Protein AF-A0A2N1NK03-F1 (afdb_monomer_lite)

pLDDT: mean 72.81, std 20.64, range [36.16, 96.62]

InterPro domains:
  IPR044822 Myb/SANT-like DNA-binding domain 4 [PF13837] (15-113)

Radius of gyration: 25.63 Å; chains: 1; bounding box: 55×81×78 Å

Organism: NCBI:txid588596

Structure (mmCIF, N/CA/C/O backbone):
data_AF-A0A2N1NK03-F1
#
_entry.id   AF-A0A2N1NK03-F1
#
loop_
_atom_site.group_PDB
_atom_site.id
_atom_site.type_symbol
_atom_site.label_atom_id
_atom_site.label_alt_id
_atom_site.label_comp_id
_atom_site.label_asym_id
_atom_site.label_entity_id
_atom_site.label_seq_id
_atom_site.pdbx_PDB_ins_code
_atom_site.Cartn_x
_atom_site.Cartn_y
_atom_site.Cartn_z
_atom_site.occupancy
_atom_site.B_iso_or_equiv
_atom_site.auth_seq_id
_atom_site.auth_comp_id
_atom_site.auth_asym_id
_atom_site.auth_atom_id
_atom_site.pdbx_PDB_model_num
ATOM 1 N N . MET A 1 1 ? 24.049 46.011 -17.074 1.00 40.56 1 MET A N 1
ATOM 2 C CA . MET A 1 1 ? 23.927 44.551 -17.269 1.00 40.56 1 MET A CA 1
ATOM 3 C C . MET A 1 1 ? 22.828 44.068 -16.338 1.00 40.56 1 MET A C 1
ATOM 5 O O . MET A 1 1 ? 23.078 43.891 -15.155 1.00 40.56 1 MET A O 1
ATOM 9 N N . GLU A 1 2 ? 21.595 43.983 -16.834 1.00 39.34 2 GLU A N 1
ATOM 10 C CA . GLU A 1 2 ? 20.449 43.481 -16.066 1.00 39.34 2 GLU A CA 1
ATOM 11 C C . GLU A 1 2 ? 20.495 41.951 -16.007 1.00 39.34 2 GLU A C 1
ATOM 13 O O . GLU A 1 2 ? 20.433 41.280 -17.038 1.00 39.34 2 GLU A O 1
ATOM 18 N N . GLN A 1 3 ? 20.609 41.391 -14.802 1.00 44.94 3 GLN A N 1
ATOM 19 C CA . GLN A 1 3 ? 20.374 39.969 -14.562 1.00 44.94 3 GLN A CA 1
ATOM 20 C C . GLN A 1 3 ? 18.887 39.763 -14.269 1.00 44.94 3 GLN A C 1
ATOM 22 O O . GLN A 1 3 ? 18.388 40.089 -13.194 1.00 44.94 3 GLN A O 1
ATOM 27 N N . THR A 1 4 ? 18.166 39.209 -15.241 1.00 43.03 4 THR A N 1
ATOM 28 C CA . THR A 1 4 ? 16.786 38.761 -15.053 1.00 43.03 4 THR A CA 1
ATOM 29 C C . THR A 1 4 ? 16.787 37.394 -14.371 1.00 43.03 4 THR A C 1
ATOM 31 O O . THR A 1 4 ? 17.074 36.359 -14.974 1.00 43.03 4 THR A O 1
ATOM 34 N N . HIS A 1 5 ? 16.452 37.379 -13.081 1.00 47.81 5 HIS A N 1
ATOM 35 C CA . HIS A 1 5 ? 16.190 36.154 -12.331 1.00 47.81 5 HIS A CA 1
ATOM 36 C C . HIS A 1 5 ? 14.892 35.519 -12.845 1.00 47.81 5 HIS A C 1
ATOM 38 O O . HIS A 1 5 ? 13.789 35.882 -12.432 1.00 47.81 5 HIS A O 1
ATOM 44 N N . LYS A 1 6 ? 15.014 34.560 -13.769 1.00 51.81 6 LYS A N 1
ATOM 45 C CA . LYS A 1 6 ? 13.900 33.707 -14.194 1.00 51.81 6 LYS A CA 1
ATOM 46 C C . LYS A 1 6 ? 13.486 32.831 -13.015 1.00 51.81 6 LYS A C 1
ATOM 48 O O . LYS A 1 6 ? 14.111 31.817 -12.716 1.00 51.81 6 LYS A O 1
ATOM 53 N N . ASN A 1 7 ? 12.432 33.255 -12.330 1.00 49.00 7 ASN A N 1
ATOM 54 C CA . ASN A 1 7 ? 11.778 32.497 -11.277 1.00 49.00 7 ASN A CA 1
ATOM 55 C C . ASN A 1 7 ? 11.057 31.311 -11.939 1.00 49.00 7 ASN A C 1
ATOM 57 O O . ASN A 1 7 ? 9.931 31.440 -12.424 1.00 49.00 7 ASN A O 1
ATOM 61 N N . VAL A 1 8 ? 11.753 30.177 -12.054 1.00 53.69 8 VAL A N 1
ATOM 62 C CA . VAL A 1 8 ? 11.166 28.912 -12.503 1.00 53.69 8 VAL A CA 1
ATOM 63 C C . VAL A 1 8 ? 10.138 28.517 -11.451 1.00 53.69 8 VAL A C 1
ATOM 65 O O . VAL A 1 8 ? 10.477 27.996 -10.388 1.00 53.69 8 VAL A O 1
ATOM 68 N N . LYS A 1 9 ? 8.865 28.817 -11.726 1.00 48.81 9 LYS A N 1
ATOM 69 C CA . LYS A 1 9 ? 7.740 28.289 -10.960 1.00 48.81 9 LYS A CA 1
ATOM 70 C C . LYS A 1 9 ? 7.880 26.768 -10.983 1.00 48.81 9 LYS A C 1
ATOM 72 O O . LYS A 1 9 ? 7.726 26.153 -12.030 1.00 48.81 9 LYS A O 1
ATOM 77 N N . LYS A 1 10 ? 8.223 26.173 -9.837 1.00 51.31 10 LYS A N 1
ATOM 78 C CA . LYS A 1 10 ? 8.102 24.731 -9.619 1.00 51.31 10 LYS A CA 1
ATOM 79 C C . LYS A 1 10 ? 6.630 24.400 -9.836 1.00 51.31 10 LYS A C 1
ATOM 81 O O . LYS A 1 10 ? 5.810 24.708 -8.968 1.00 51.31 10 LYS A O 1
ATOM 86 N N . ASP A 1 11 ? 6.303 23.831 -10.991 1.00 48.97 11 ASP A N 1
ATOM 87 C CA . ASP A 1 11 ? 5.008 23.205 -11.204 1.00 48.97 11 ASP A CA 1
ATOM 88 C C . ASP A 1 11 ? 4.761 22.276 -10.020 1.00 48.97 11 ASP A C 1
ATOM 90 O O . ASP A 1 11 ? 5.576 21.402 -9.699 1.00 48.97 11 ASP A O 1
ATOM 94 N N . ARG A 1 12 ? 3.681 22.538 -9.279 1.00 53.06 12 ARG A N 1
ATOM 95 C CA . ARG A 1 12 ? 3.249 21.640 -8.212 1.00 53.06 12 ARG A CA 1
ATOM 96 C C . ARG A 1 12 ? 2.954 20.320 -8.901 1.00 53.06 12 ARG A C 1
ATOM 98 O O . ARG A 1 12 ? 1.952 20.231 -9.600 1.00 53.06 12 ARG A O 1
ATOM 105 N N . ALA A 1 13 ? 3.838 19.340 -8.721 1.00 53.97 13 ALA A N 1
ATOM 106 C CA . ALA A 1 13 ? 3.652 17.999 -9.248 1.00 53.97 13 ALA A CA 1
ATOM 107 C C . ALA A 1 13 ? 2.211 17.565 -8.965 1.00 53.97 13 ALA A C 1
ATOM 109 O O . ALA A 1 13 ? 1.774 17.570 -7.807 1.00 53.97 13 ALA A O 1
ATOM 110 N N . SER A 1 14 ? 1.464 17.278 -10.032 1.00 61.50 14 SER A N 1
ATOM 111 C CA . SER A 1 14 ? 0.115 16.734 -9.960 1.00 61.50 14 SER A CA 1
ATOM 112 C C . SER A 1 14 ? 0.124 15.613 -8.930 1.00 61.50 14 SER A C 1
ATOM 114 O O . SER A 1 14 ? 0.901 14.667 -9.061 1.00 61.50 14 SER A O 1
ATOM 116 N N . ARG A 1 15 ? -0.664 15.744 -7.853 1.00 69.00 15 ARG A N 1
ATOM 117 C CA . ARG A 1 15 ? -0.715 14.701 -6.822 1.00 69.00 15 ARG A CA 1
ATOM 118 C C . ARG A 1 15 ? -1.108 13.404 -7.510 1.00 69.00 15 ARG A C 1
ATOM 120 O O . ARG A 1 15 ? -2.197 13.324 -8.075 1.00 69.00 15 ARG A O 1
ATOM 127 N N . THR A 1 16 ? -0.228 12.413 -7.451 1.00 79.31 16 THR A N 1
ATOM 128 C CA . THR A 1 16 ? -0.486 11.092 -8.012 1.00 79.31 16 THR A CA 1
ATOM 129 C C . THR A 1 16 ? -1.768 10.540 -7.402 1.00 79.31 16 THR A C 1
ATOM 131 O O . THR A 1 16 ? -1.882 10.422 -6.177 1.00 79.31 16 THR A O 1
ATOM 134 N N . LYS A 1 17 ? -2.754 10.243 -8.250 1.00 88.62 17 LYS A N 1
ATOM 135 C CA . LYS A 1 17 ? -4.014 9.640 -7.821 1.00 88.62 17 LYS A CA 1
ATOM 136 C C . LYS A 1 17 ? -3.789 8.144 -7.601 1.00 88.62 17 LYS A C 1
ATOM 138 O O . LYS A 1 17 ? -3.235 7.447 -8.447 1.00 88.62 17 LYS A O 1
ATOM 143 N N . TRP A 1 18 ? -4.199 7.665 -6.435 1.00 93.44 18 TRP A N 1
ATOM 144 C CA . TRP A 1 18 ? -4.146 6.250 -6.083 1.00 93.44 18 TRP A CA 1
ATOM 145 C C . TRP A 1 18 ? -5.535 5.659 -6.262 1.00 93.44 18 TRP A C 1
ATOM 147 O O . TRP A 1 18 ? -6.469 6.126 -5.611 1.00 93.44 18 TRP A O 1
ATOM 157 N N . SER A 1 19 ? -5.663 4.666 -7.142 1.00 92.69 19 SER A N 1
ATOM 158 C CA . SER A 1 19 ? -6.893 3.883 -7.250 1.00 92.69 19 SER A CA 1
ATOM 159 C C . SER A 1 19 ? -7.018 2.937 -6.055 1.00 92.69 19 SER A C 1
ATOM 161 O O . SER A 1 19 ? -6.020 2.572 -5.429 1.00 92.69 19 SER A O 1
ATOM 163 N N . GLU A 1 20 ? -8.242 2.517 -5.740 1.00 92.56 20 GLU A N 1
ATOM 164 C CA . GLU A 1 20 ? -8.481 1.546 -4.669 1.00 92.56 20 GLU A CA 1
ATOM 165 C C . GLU A 1 20 ? -7.756 0.221 -4.946 1.00 92.56 20 GLU A C 1
ATOM 167 O O . GLU A 1 20 ? -7.110 -0.325 -4.057 1.00 92.56 20 GLU A O 1
ATOM 172 N N . ASN A 1 21 ? -7.754 -0.238 -6.201 1.00 94.00 21 ASN A N 1
ATOM 173 C CA . ASN A 1 21 ? -7.042 -1.450 -6.611 1.00 94.00 21 ASN A CA 1
ATOM 174 C C . ASN A 1 21 ? -5.524 -1.337 -6.400 1.00 94.00 21 ASN A C 1
ATOM 176 O O . ASN A 1 21 ? -4.905 -2.294 -5.943 1.00 94.00 21 ASN A O 1
ATOM 180 N N . ALA A 1 22 ? -4.926 -0.170 -6.665 1.00 95.06 22 ALA A N 1
ATOM 181 C CA . ALA A 1 22 ? -3.505 0.054 -6.399 1.00 95.06 22 ALA A CA 1
ATOM 182 C C . ALA A 1 22 ? -3.194 0.052 -4.893 1.00 95.06 22 ALA A C 1
ATOM 184 O O . ALA A 1 22 ? -2.161 -0.467 -4.473 1.00 95.06 22 ALA A O 1
ATOM 185 N N . ILE A 1 23 ? -4.094 0.599 -4.066 1.00 95.06 23 ILE A N 1
ATOM 186 C CA . ILE A 1 23 ? -3.964 0.558 -2.601 1.00 95.06 23 ILE A CA 1
ATOM 187 C C . ILE A 1 23 ? -4.087 -0.885 -2.092 1.00 95.06 23 ILE A C 1
ATOM 189 O O . ILE A 1 23 ? -3.260 -1.313 -1.291 1.00 95.06 23 ILE A O 1
ATOM 193 N N . LYS A 1 24 ? -5.062 -1.653 -2.593 1.00 94.94 24 LYS A N 1
ATOM 194 C CA . LYS A 1 24 ? -5.242 -3.070 -2.243 1.00 94.94 24 LYS A CA 1
ATOM 195 C C . LYS A 1 24 ? -4.028 -3.909 -2.637 1.00 94.94 24 LYS A C 1
ATOM 197 O O . LYS A 1 24 ? -3.517 -4.645 -1.801 1.00 94.94 24 LYS A O 1
ATOM 202 N N . ALA A 1 25 ? -3.505 -3.735 -3.852 1.00 95.75 25 ALA A N 1
ATOM 203 C CA . ALA A 1 25 ? -2.287 -4.415 -4.293 1.00 95.75 25 ALA A CA 1
ATOM 204 C C . ALA A 1 25 ? -1.081 -4.063 -3.404 1.00 95.75 25 ALA A C 1
ATOM 206 O O . ALA A 1 25 ? -0.317 -4.949 -3.018 1.00 95.75 25 ALA A O 1
ATOM 207 N N . LEU A 1 26 ? -0.942 -2.790 -3.011 1.00 96.62 26 LEU A N 1
ATOM 208 C CA . LEU A 1 26 ? 0.087 -2.376 -2.058 1.00 96.62 26 LEU A CA 1
ATOM 209 C C . LEU A 1 26 ? -0.073 -3.085 -0.704 1.00 96.62 26 LEU A C 1
ATOM 211 O O . LEU A 1 26 ? 0.917 -3.569 -0.159 1.00 96.62 26 LEU A O 1
ATOM 215 N N . PHE A 1 27 ? -1.289 -3.180 -0.161 1.00 96.06 27 PHE A N 1
ATOM 216 C CA . PHE A 1 27 ? -1.514 -3.907 1.090 1.00 96.06 27 PHE A CA 1
ATOM 217 C C . PHE A 1 27 ? -1.187 -5.390 0.972 1.00 96.06 27 PHE A C 1
ATOM 219 O O . PHE A 1 27 ? -0.505 -5.910 1.851 1.00 96.06 27 PHE A O 1
ATOM 226 N N . SER A 1 28 ? -1.585 -6.054 -0.115 1.00 95.62 28 SER A N 1
ATOM 227 C CA . SER A 1 28 ? -1.227 -7.456 -0.355 1.00 95.62 28 SER A CA 1
ATOM 228 C C . SER A 1 28 ? 0.288 -7.657 -0.361 1.00 95.62 28 SER A C 1
ATOM 230 O O . SER A 1 28 ? 0.791 -8.557 0.309 1.00 95.62 28 SER A O 1
ATOM 232 N N . PHE A 1 29 ? 1.028 -6.779 -1.046 1.00 96.12 29 PHE A N 1
ATOM 233 C CA . PHE A 1 29 ? 2.488 -6.831 -1.057 1.00 96.12 29 PHE A CA 1
ATOM 234 C C . PHE A 1 29 ? 3.087 -6.651 0.345 1.00 96.12 29 PHE A C 1
ATOM 236 O O . PHE A 1 29 ? 3.961 -7.419 0.749 1.00 96.12 29 PHE A O 1
ATOM 243 N N . LEU A 1 30 ? 2.632 -5.642 1.094 1.00 94.88 30 LEU A N 1
ATOM 244 C CA . LEU A 1 30 ? 3.174 -5.333 2.420 1.00 94.88 30 LEU A CA 1
ATOM 245 C C . LEU A 1 30 ? 2.820 -6.386 3.467 1.00 94.88 30 LEU A C 1
ATOM 247 O O . LEU A 1 30 ? 3.629 -6.634 4.358 1.00 94.88 30 LEU A O 1
ATOM 251 N N . LEU A 1 31 ? 1.649 -7.010 3.351 1.00 93.56 31 LEU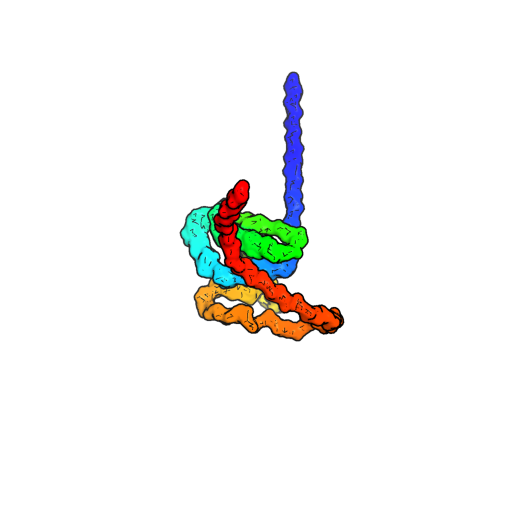 A N 1
ATOM 252 C CA . LEU A 1 31 ? 1.228 -8.095 4.227 1.00 93.56 31 LEU A CA 1
ATOM 253 C C . LEU A 1 31 ? 2.131 -9.322 4.056 1.00 93.56 31 LEU A C 1
ATOM 255 O O . LEU A 1 31 ? 2.607 -9.870 5.049 1.00 93.56 31 LEU A O 1
ATOM 259 N N . GLU A 1 32 ? 2.432 -9.697 2.811 1.00 93.94 32 GLU A N 1
ATOM 260 C CA . GLU A 1 32 ? 3.358 -10.795 2.496 1.00 93.94 32 GLU A CA 1
ATOM 261 C C . GLU A 1 32 ? 4.784 -10.500 2.997 1.00 93.94 32 GLU A C 1
ATOM 263 O O . GLU A 1 32 ? 5.497 -11.379 3.477 1.00 93.94 32 GLU A O 1
ATOM 268 N N . HIS A 1 33 ? 5.196 -9.230 2.955 1.00 92.62 33 HIS A N 1
A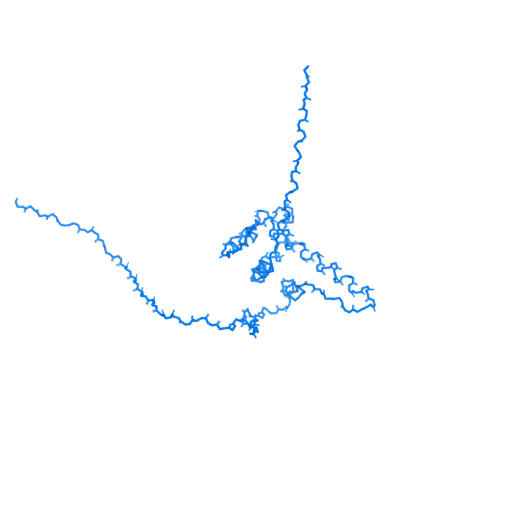TOM 269 C CA . HIS A 1 33 ? 6.538 -8.786 3.338 1.00 92.62 33 HIS A CA 1
ATOM 270 C C . HIS A 1 33 ? 6.593 -8.104 4.716 1.00 92.62 33 HIS A C 1
ATOM 272 O O . HIS A 1 33 ? 7.503 -7.306 4.974 1.00 92.62 33 HIS A O 1
ATOM 278 N N . LYS A 1 34 ? 5.656 -8.422 5.623 1.00 89.88 34 LYS A N 1
ATOM 279 C CA . LYS A 1 34 ? 5.502 -7.716 6.909 1.00 89.88 34 LYS A CA 1
ATOM 280 C C . LYS A 1 34 ? 6.765 -7.725 7.779 1.00 89.88 34 LYS A C 1
ATOM 282 O O . LYS A 1 34 ? 7.091 -6.712 8.391 1.00 89.88 34 LYS A O 1
ATOM 287 N N . ASN A 1 35 ? 7.531 -8.818 7.758 1.00 88.56 35 ASN A N 1
ATOM 288 C CA . ASN A 1 35 ? 8.772 -8.944 8.532 1.00 88.56 35 ASN A CA 1
ATOM 289 C C . ASN A 1 35 ? 9.832 -7.936 8.054 1.00 88.56 35 ASN A C 1
ATOM 291 O O . ASN A 1 35 ? 10.397 -7.194 8.853 1.00 88.56 35 ASN A O 1
ATOM 295 N N . LYS A 1 36 ? 10.027 -7.827 6.730 1.00 89.19 36 LYS A N 1
ATOM 296 C CA . LYS A 1 36 ? 10.937 -6.837 6.129 1.00 89.19 36 LYS A CA 1
ATOM 297 C C . LYS A 1 36 ? 10.481 -5.411 6.439 1.00 89.19 36 LYS A C 1
ATOM 299 O O . LYS A 1 36 ? 11.306 -4.536 6.680 1.00 89.19 36 LYS A O 1
ATOM 304 N N . LEU A 1 37 ? 9.169 -5.165 6.427 1.00 89.00 37 LEU A N 1
ATOM 305 C CA . LEU A 1 37 ? 8.598 -3.866 6.783 1.00 89.00 37 LEU A CA 1
ATOM 306 C C . LEU A 1 37 ? 8.843 -3.512 8.260 1.00 89.00 37 LEU A C 1
ATOM 308 O O . LEU A 1 37 ? 9.082 -2.345 8.576 1.00 89.00 37 LEU A O 1
ATOM 312 N N . GLU A 1 38 ? 8.807 -4.490 9.166 1.00 85.94 38 GLU A N 1
ATOM 313 C CA . GLU A 1 38 ? 9.099 -4.281 10.585 1.00 85.94 38 GLU A CA 1
ATOM 314 C C . GLU A 1 38 ? 10.574 -3.942 10.835 1.00 85.94 38 GLU A C 1
ATOM 316 O O . GLU A 1 38 ? 10.860 -2.998 11.577 1.00 85.94 38 GLU A O 1
ATOM 321 N N . GLU A 1 39 ? 11.503 -4.629 10.169 1.00 85.31 39 GLU A N 1
ATOM 322 C CA . GLU A 1 39 ? 12.948 -4.363 10.261 1.00 85.31 39 GLU A CA 1
ATOM 323 C C . GLU A 1 39 ? 13.312 -2.915 9.883 1.00 85.31 39 GLU A C 1
ATOM 325 O O . GLU A 1 39 ? 14.248 -2.323 10.439 1.00 85.31 39 GLU A O 1
ATOM 330 N N . LEU A 1 40 ? 12.524 -2.281 9.005 1.00 84.44 40 LEU A N 1
ATOM 331 C CA . LEU A 1 40 ? 12.723 -0.874 8.644 1.00 84.44 40 LEU A CA 1
ATOM 332 C C . LEU A 1 40 ? 12.580 0.081 9.830 1.00 84.44 40 LEU A C 1
ATOM 334 O O . LEU A 1 40 ? 13.198 1.146 9.811 1.00 84.44 40 LEU A O 1
ATOM 338 N N . LYS A 1 41 ? 11.826 -0.281 10.878 1.00 78.56 41 LYS A N 1
ATOM 339 C CA . LYS A 1 41 ? 11.693 0.547 12.092 1.00 78.56 41 LYS A CA 1
ATOM 340 C C . LYS A 1 41 ? 13.030 0.735 12.809 1.00 78.56 41 LYS A C 1
ATOM 342 O O . LYS A 1 41 ? 13.242 1.765 13.442 1.00 78.56 41 LYS A O 1
ATOM 347 N N . TYR A 1 42 ? 13.919 -0.245 12.692 1.00 75.56 42 TYR A N 1
ATOM 348 C CA . TYR A 1 42 ? 15.223 -0.264 13.351 1.00 75.56 42 TYR A CA 1
ATOM 349 C C . TYR A 1 42 ? 16.352 0.207 12.425 1.00 75.56 42 TYR A C 1
ATOM 351 O O . TYR A 1 42 ? 17.476 0.440 12.868 1.00 75.56 42 TYR A O 1
ATOM 359 N N . THR A 1 43 ? 16.055 0.400 11.138 1.00 76.44 43 THR A N 1
ATOM 360 C CA . THR A 1 43 ? 17.031 0.838 10.143 1.00 76.44 43 THR A CA 1
ATOM 361 C C . THR A 1 43 ? 17.196 2.358 10.189 1.00 76.44 43 THR A C 1
ATOM 363 O O . THR A 1 43 ? 16.307 3.128 9.809 1.00 76.44 43 THR A O 1
ATOM 366 N N . ARG A 1 44 ? 18.371 2.817 10.633 1.00 64.75 44 ARG A N 1
ATOM 367 C CA . ARG A 1 44 ? 18.712 4.246 10.689 1.00 64.75 44 ARG A CA 1
ATOM 368 C C . ARG A 1 44 ? 18.613 4.874 9.292 1.00 64.75 44 ARG A C 1
ATOM 370 O O . ARG A 1 44 ? 19.285 4.445 8.364 1.00 64.75 44 ARG A O 1
ATOM 377 N N . GLY A 1 45 ? 17.797 5.919 9.156 1.00 66.12 45 GLY A N 1
ATOM 378 C CA . GLY A 1 45 ? 17.637 6.664 7.901 1.00 66.12 45 GLY A CA 1
ATOM 379 C C . GLY A 1 45 ? 16.659 6.052 6.889 1.00 66.12 45 GLY A C 1
ATOM 380 O O . GLY A 1 45 ? 16.472 6.624 5.814 1.00 66.12 45 GLY A O 1
ATOM 381 N N . ALA A 1 46 ? 15.976 4.951 7.228 1.00 64.44 46 ALA A N 1
ATOM 382 C CA . ALA A 1 46 ? 14.963 4.354 6.355 1.00 64.44 46 ALA A CA 1
ATOM 383 C C . ALA A 1 46 ? 13.793 5.313 6.057 1.00 64.44 46 ALA A C 1
ATOM 385 O O . ALA A 1 46 ? 13.250 5.355 4.956 1.00 64.44 46 ALA A O 1
ATOM 386 N N . THR A 1 47 ? 13.434 6.152 7.026 1.00 62.72 47 THR A N 1
ATOM 387 C CA . THR A 1 47 ? 12.383 7.163 6.863 1.00 62.72 47 THR A CA 1
ATOM 388 C C . THR A 1 47 ? 12.831 8.377 6.048 1.00 62.72 47 THR A C 1
ATOM 390 O O . THR A 1 47 ? 11.983 9.065 5.482 1.00 62.72 47 THR A O 1
ATOM 393 N N . SER A 1 48 ? 14.138 8.653 5.975 1.00 64.25 48 SER A N 1
ATOM 394 C CA . SER A 1 48 ? 14.698 9.824 5.288 1.00 64.25 48 SER A CA 1
ATOM 395 C C . SER A 1 48 ? 15.138 9.538 3.852 1.00 64.25 48 SER A C 1
ATOM 397 O O . SER A 1 48 ? 15.211 10.468 3.054 1.00 64.25 48 SER A O 1
ATOM 399 N N . ASN A 1 49 ? 15.421 8.277 3.506 1.00 74.00 49 ASN A N 1
ATOM 400 C CA . ASN A 1 49 ? 15.766 7.879 2.142 1.00 74.00 49 ASN A CA 1
ATOM 401 C C . ASN A 1 49 ? 15.072 6.566 1.732 1.00 74.00 49 ASN A C 1
ATOM 403 O O . ASN A 1 49 ? 15.718 5.519 1.626 1.00 74.00 49 ASN A O 1
ATOM 407 N N . PRO A 1 50 ? 13.754 6.612 1.474 1.00 74.44 50 PRO A N 1
ATOM 408 C CA . PRO A 1 50 ? 13.007 5.426 1.078 1.00 74.44 50 PRO A CA 1
ATOM 409 C C . PRO A 1 50 ? 13.435 4.871 -0.289 1.00 74.44 50 PRO A C 1
ATOM 411 O O . PRO A 1 50 ? 13.261 3.684 -0.543 1.00 74.44 50 PRO A O 1
ATOM 414 N N . GLY A 1 51 ? 14.044 5.689 -1.155 1.00 70.19 51 GLY A N 1
ATOM 415 C CA . GLY A 1 51 ? 14.448 5.274 -2.501 1.00 70.19 51 GLY A CA 1
ATOM 416 C C . GLY A 1 51 ? 15.548 4.203 -2.534 1.00 70.19 51 GLY A C 1
ATOM 417 O O . GLY A 1 51 ? 15.648 3.440 -3.494 1.00 70.19 51 GLY A O 1
ATOM 418 N N . ASN A 1 52 ? 16.358 4.105 -1.476 1.00 74.94 52 ASN A N 1
ATOM 419 C CA . ASN A 1 52 ? 17.437 3.116 -1.383 1.00 74.94 52 ASN A CA 1
ATOM 420 C C . ASN A 1 52 ? 17.028 1.815 -0.686 1.00 74.94 52 ASN A C 1
ATOM 422 O O . ASN A 1 52 ? 17.837 0.895 -0.593 1.00 74.94 52 ASN A O 1
ATOM 426 N N . ILE A 1 53 ? 15.787 1.712 -0.218 1.00 86.69 53 ILE A N 1
ATOM 427 C CA . ILE A 1 53 ? 15.307 0.535 0.500 1.00 86.69 53 ILE A CA 1
ATOM 428 C C . ILE A 1 53 ? 14.817 -0.511 -0.497 1.00 86.69 53 ILE A C 1
ATOM 430 O O . ILE A 1 53 ? 13.955 -0.227 -1.330 1.00 86.69 53 ILE A O 1
ATOM 434 N N . GLN A 1 54 ? 15.322 -1.738 -0.361 1.00 90.62 54 GLN A N 1
ATOM 435 C CA . GLN A 1 54 ? 14.975 -2.837 -1.260 1.00 90.62 54 GLN A CA 1
ATOM 436 C C . GLN A 1 54 ? 13.478 -3.162 -1.234 1.00 90.62 54 GLN A C 1
ATOM 438 O O . GLN A 1 54 ? 12.883 -3.293 -2.293 1.00 90.62 54 GLN A O 1
ATOM 443 N N . LEU A 1 55 ? 12.842 -3.163 -0.056 1.00 93.62 55 LEU A N 1
ATOM 444 C CA . LEU A 1 55 ? 11.399 -3.398 0.075 1.00 93.62 55 LEU A CA 1
ATOM 445 C C . LEU A 1 55 ? 10.561 -2.480 -0.830 1.00 93.62 55 LEU A C 1
ATOM 447 O O . LEU A 1 55 ? 9.608 -2.937 -1.452 1.00 93.62 55 LEU A O 1
ATOM 451 N N . TRP A 1 56 ? 10.908 -1.191 -0.921 1.00 95.00 56 TRP A N 1
ATOM 452 C CA . TRP A 1 56 ? 10.152 -0.242 -1.741 1.00 95.00 56 TRP A CA 1
ATOM 453 C C . TRP A 1 56 ? 10.436 -0.399 -3.237 1.00 95.00 56 TRP A C 1
ATOM 455 O O . TRP A 1 56 ? 9.544 -0.147 -4.040 1.00 95.00 56 TRP A O 1
ATOM 465 N N . LYS A 1 57 ? 11.644 -0.839 -3.612 1.00 94.06 57 LYS A N 1
ATOM 466 C CA . LYS A 1 57 ? 11.977 -1.208 -5.000 1.00 94.06 57 LYS A CA 1
ATOM 467 C C . LYS A 1 57 ? 11.241 -2.476 -5.433 1.00 94.06 57 LYS A C 1
ATOM 469 O O . LYS A 1 57 ? 10.700 -2.530 -6.530 1.00 94.06 57 LYS A O 1
ATOM 474 N N . ASP A 1 58 ? 11.171 -3.465 -4.548 1.00 95.25 58 ASP A N 1
ATOM 475 C CA . ASP A 1 58 ? 10.423 -4.701 -4.779 1.00 95.25 58 ASP A CA 1
ATOM 476 C C . ASP A 1 58 ? 8.919 -4.399 -4.907 1.00 95.25 58 ASP A C 1
ATOM 478 O O . ASP A 1 58 ? 8.256 -4.932 -5.793 1.00 95.25 58 ASP A O 1
ATOM 482 N N . ALA A 1 59 ? 8.391 -3.485 -4.083 1.00 95.38 59 ALA A N 1
ATOM 483 C CA . ALA A 1 59 ? 7.003 -3.029 -4.174 1.00 95.38 59 ALA A CA 1
ATOM 484 C C . ALA A 1 59 ? 6.708 -2.313 -5.501 1.00 95.38 59 ALA A C 1
ATOM 486 O O . ALA A 1 59 ? 5.647 -2.507 -6.089 1.00 95.38 59 ALA A O 1
ATOM 487 N N . GLU A 1 60 ? 7.638 -1.484 -5.977 1.00 95.56 60 GLU A N 1
ATOM 488 C CA . GLU A 1 60 ? 7.544 -0.818 -7.279 1.00 95.56 60 GLU A CA 1
ATOM 489 C C . GLU A 1 60 ? 7.495 -1.842 -8.414 1.00 95.56 60 GLU A C 1
ATOM 491 O O . GLU A 1 60 ? 6.565 -1.815 -9.219 1.00 95.56 60 GLU A O 1
ATOM 496 N N . ALA A 1 61 ? 8.428 -2.798 -8.429 1.00 95.44 61 ALA A N 1
ATOM 497 C CA . ALA A 1 61 ? 8.434 -3.880 -9.409 1.00 95.44 61 ALA A CA 1
ATOM 498 C C . ALA A 1 61 ? 7.140 -4.708 -9.361 1.00 95.44 61 ALA A C 1
ATOM 500 O O . ALA A 1 61 ? 6.576 -5.027 -10.406 1.00 95.44 61 ALA A O 1
ATOM 501 N N . PHE A 1 62 ? 6.633 -5.005 -8.162 1.00 95.75 62 PHE A N 1
ATOM 502 C CA . PHE A 1 62 ? 5.369 -5.710 -7.977 1.00 95.75 62 PHE A CA 1
ATOM 503 C C . PHE A 1 62 ? 4.182 -4.927 -8.549 1.00 95.75 62 PHE A C 1
ATOM 505 O O . PHE A 1 62 ? 3.390 -5.486 -9.305 1.00 95.75 62 PHE A O 1
ATOM 512 N N . LEU A 1 63 ? 4.058 -3.632 -8.248 1.00 94.12 63 LEU A N 1
ATOM 513 C CA . LEU A 1 63 ? 2.949 -2.817 -8.754 1.00 94.12 63 LEU A CA 1
ATOM 514 C C . LEU A 1 63 ? 3.003 -2.619 -10.275 1.00 94.12 63 LEU A C 1
ATOM 516 O O . LEU A 1 63 ? 1.948 -2.503 -10.892 1.00 94.12 63 LEU A O 1
ATOM 520 N N . LEU A 1 64 ? 4.193 -2.647 -10.884 1.00 94.81 64 LEU A N 1
ATOM 521 C CA . LEU A 1 64 ? 4.359 -2.618 -12.343 1.00 94.81 64 LEU A CA 1
ATOM 522 C C . LEU A 1 64 ? 3.839 -3.881 -13.044 1.00 94.81 64 LEU A C 1
ATOM 524 O O . LEU A 1 64 ? 3.586 -3.838 -14.246 1.00 94.81 64 LEU A O 1
ATOM 528 N N . THR A 1 65 ? 3.649 -4.993 -12.324 1.00 93.75 65 THR A N 1
ATOM 529 C CA . THR A 1 65 ? 3.023 -6.200 -12.899 1.00 93.75 65 THR A CA 1
ATOM 530 C C . THR A 1 65 ? 1.529 -6.016 -13.180 1.00 93.75 65 THR A C 1
ATOM 532 O O . THR A 1 65 ? 0.942 -6.786 -13.940 1.00 93.75 65 THR A O 1
ATOM 535 N N . PHE A 1 66 ? 0.913 -4.979 -12.606 1.00 91.31 66 PHE A N 1
ATOM 536 C CA . PHE A 1 66 ? -0.485 -4.633 -12.818 1.00 91.31 66 PHE A CA 1
ATOM 537 C C . PHE A 1 66 ? -0.618 -3.514 -13.851 1.00 91.31 66 PHE A C 1
ATOM 539 O O . PHE A 1 66 ? 0.142 -2.548 -13.860 1.00 91.31 66 PHE A O 1
ATOM 546 N N . ASN A 1 67 ? -1.659 -3.594 -14.678 1.00 88.94 67 ASN A N 1
ATOM 547 C CA . ASN A 1 67 ? -1.959 -2.574 -15.681 1.00 88.94 67 ASN A CA 1
ATOM 548 C C . ASN A 1 67 ? -2.755 -1.397 -15.079 1.00 88.94 67 ASN A C 1
ATOM 550 O O . ASN A 1 67 ? -3.910 -1.162 -15.440 1.00 88.94 67 ASN A O 1
ATOM 554 N N . PHE A 1 68 ? -2.179 -0.701 -14.095 1.00 89.88 68 PHE A N 1
ATOM 555 C CA . PHE A 1 68 ? -2.786 0.501 -13.516 1.00 89.88 68 PHE A CA 1
ATOM 556 C C . PHE A 1 68 ? -2.603 1.721 -14.427 1.00 89.88 68 PHE A C 1
ATOM 558 O O . PHE A 1 68 ? -1.625 1.829 -15.156 1.00 89.88 68 PHE A O 1
ATOM 565 N N . GLU A 1 69 ? -3.515 2.693 -14.321 1.00 86.88 69 GLU A N 1
ATOM 566 C CA . GLU A 1 69 ? -3.440 3.956 -15.076 1.00 86.88 69 GLU A CA 1
ATOM 567 C C . GLU A 1 69 ? -2.171 4.767 -14.756 1.00 86.88 69 GLU A C 1
ATOM 569 O O . GLU A 1 69 ? -1.657 5.492 -15.602 1.00 86.88 69 GLU A O 1
ATOM 574 N N . ASN A 1 70 ? -1.656 4.646 -13.529 1.00 87.06 70 ASN A N 1
ATOM 575 C CA . ASN A 1 70 ? -0.459 5.343 -13.078 1.00 87.06 70 ASN A CA 1
ATOM 576 C C . ASN A 1 70 ? 0.599 4.340 -12.616 1.00 87.06 70 ASN A C 1
ATOM 578 O O . ASN A 1 70 ? 0.291 3.405 -11.879 1.00 87.06 70 ASN A O 1
ATOM 582 N N . SER A 1 71 ? 1.858 4.601 -12.965 1.00 90.19 71 SER A N 1
ATOM 583 C CA . SER A 1 71 ? 3.012 3.975 -12.320 1.00 90.19 71 SER A CA 1
ATOM 584 C C . SER A 1 71 ? 3.331 4.686 -11.004 1.00 90.19 71 SER A C 1
ATOM 586 O O . SER A 1 71 ? 3.286 5.919 -10.937 1.00 90.19 71 SER A O 1
ATOM 588 N N . TYR A 1 72 ? 3.717 3.925 -9.984 1.00 92.44 72 TYR A N 1
ATOM 589 C CA . TYR A 1 72 ? 4.062 4.454 -8.667 1.00 92.44 72 TYR A CA 1
ATOM 590 C C . TYR A 1 72 ? 5.536 4.192 -8.379 1.00 92.44 72 TYR A C 1
ATOM 592 O O . TYR A 1 72 ? 5.944 3.037 -8.306 1.00 92.44 72 TYR A O 1
ATOM 600 N N . SER A 1 73 ? 6.330 5.249 -8.192 1.00 92.75 73 SER A N 1
ATOM 601 C CA . SER A 1 73 ? 7.739 5.073 -7.842 1.00 92.75 73 SER A CA 1
ATOM 602 C C . SER A 1 73 ? 7.903 4.543 -6.422 1.00 92.75 73 SER A C 1
ATOM 604 O O . SER A 1 73 ? 7.072 4.815 -5.549 1.00 92.75 73 SER A O 1
ATOM 606 N N . ASN A 1 74 ? 9.009 3.860 -6.138 1.00 92.56 74 ASN A N 1
ATOM 607 C CA . ASN A 1 74 ? 9.331 3.381 -4.788 1.00 92.56 74 ASN A CA 1
ATOM 608 C C . ASN A 1 74 ? 9.200 4.467 -3.692 1.00 92.56 74 ASN A C 1
ATOM 610 O O . ASN A 1 74 ? 8.667 4.214 -2.609 1.00 92.56 74 ASN A O 1
ATOM 614 N N . ILE A 1 75 ? 9.601 5.710 -3.982 1.00 91.25 75 ILE A N 1
ATOM 615 C CA . ILE A 1 75 ? 9.441 6.859 -3.076 1.00 91.25 75 ILE A CA 1
ATOM 616 C C . ILE A 1 75 ? 7.958 7.202 -2.866 1.00 91.25 75 ILE A C 1
ATOM 618 O O . ILE A 1 75 ? 7.538 7.479 -1.738 1.00 91.25 75 ILE A O 1
ATOM 622 N N . GLN A 1 76 ? 7.150 7.202 -3.930 1.00 93.06 76 GLN A N 1
ATOM 623 C CA . GLN A 1 76 ? 5.708 7.453 -3.833 1.00 93.06 76 GLN A CA 1
ATOM 624 C C . GLN A 1 76 ? 5.009 6.362 -3.022 1.00 93.06 76 GLN A C 1
ATOM 626 O O . GLN A 1 76 ? 4.150 6.684 -2.201 1.00 93.06 76 GLN A O 1
ATOM 631 N N . ILE A 1 77 ? 5.406 5.103 -3.209 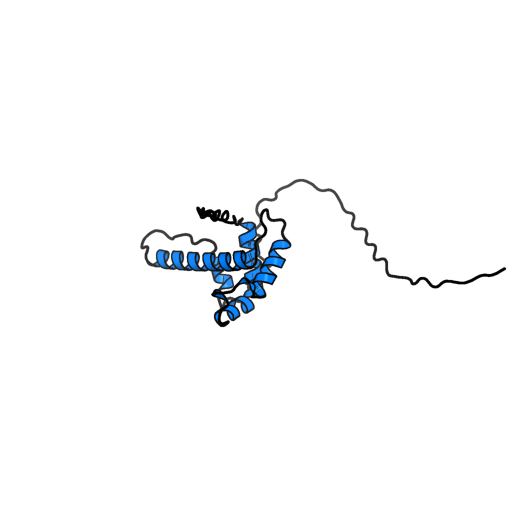1.00 94.12 77 ILE A N 1
ATOM 632 C CA . ILE A 1 77 ? 4.878 3.951 -2.476 1.00 94.12 77 ILE A CA 1
ATOM 633 C C . ILE A 1 77 ? 5.182 4.080 -0.979 1.00 94.12 77 ILE A C 1
ATOM 635 O O . ILE A 1 77 ? 4.268 4.011 -0.155 1.00 94.12 77 ILE A O 1
ATOM 639 N N . ALA A 1 78 ? 6.437 4.358 -0.617 1.00 92.69 78 ALA A N 1
ATOM 640 C CA . ALA A 1 78 ? 6.835 4.537 0.779 1.00 92.69 78 ALA A CA 1
ATOM 641 C C . ALA A 1 78 ? 6.064 5.679 1.463 1.00 92.69 78 ALA A C 1
ATOM 643 O O . ALA A 1 78 ? 5.541 5.529 2.571 1.00 92.69 78 ALA A O 1
ATOM 644 N N . ASN A 1 79 ? 5.943 6.820 0.777 1.00 91.44 79 ASN A N 1
ATOM 645 C CA . ASN A 1 79 ? 5.181 7.964 1.275 1.00 91.44 79 ASN A CA 1
ATOM 646 C C . ASN A 1 79 ? 3.687 7.648 1.394 1.00 91.44 79 ASN A C 1
ATOM 648 O O . ASN A 1 79 ? 3.036 8.099 2.337 1.00 91.44 79 ASN A O 1
ATOM 652 N N . LYS A 1 80 ? 3.134 6.865 0.462 1.00 93.50 80 LYS A N 1
ATOM 653 C CA . LYS A 1 80 ? 1.739 6.431 0.515 1.00 93.50 80 LYS A CA 1
ATOM 654 C C . LYS A 1 80 ? 1.482 5.558 1.739 1.00 93.50 80 LYS A C 1
ATOM 656 O O . LYS A 1 80 ? 0.538 5.854 2.467 1.00 93.50 80 LYS A O 1
ATOM 661 N N . TRP A 1 81 ? 2.325 4.556 1.994 1.00 93.94 81 TRP A N 1
ATOM 662 C CA . TRP A 1 81 ? 2.228 3.722 3.195 1.00 93.94 81 TRP A CA 1
ATOM 663 C C . TRP A 1 81 ? 2.298 4.562 4.473 1.00 93.94 81 TRP A C 1
ATOM 665 O O . TRP A 1 81 ? 1.416 4.465 5.325 1.00 93.94 81 TRP A O 1
ATOM 675 N N . LYS A 1 82 ? 3.287 5.459 4.573 1.00 91.31 82 LYS A N 1
ATOM 676 C CA . LYS A 1 82 ? 3.419 6.372 5.716 1.00 91.31 82 LYS A CA 1
ATOM 677 C C . LYS A 1 82 ? 2.139 7.181 5.949 1.00 91.31 82 LYS A C 1
ATOM 679 O O . LYS A 1 82 ? 1.620 7.191 7.059 1.00 91.31 82 LYS A O 1
ATOM 684 N N . ASN A 1 83 ? 1.601 7.800 4.899 1.00 92.31 83 ASN A N 1
ATOM 685 C CA . ASN A 1 83 ? 0.385 8.606 4.997 1.00 92.31 83 ASN A CA 1
ATOM 686 C C . ASN A 1 83 ? -0.844 7.778 5.402 1.00 92.31 83 ASN A C 1
ATOM 688 O O . ASN A 1 83 ? -1.697 8.284 6.126 1.00 92.31 83 ASN A O 1
ATOM 692 N N . LEU A 1 84 ? -0.953 6.526 4.940 1.00 93.50 84 LEU A N 1
ATOM 693 C CA . LEU A 1 84 ? -2.034 5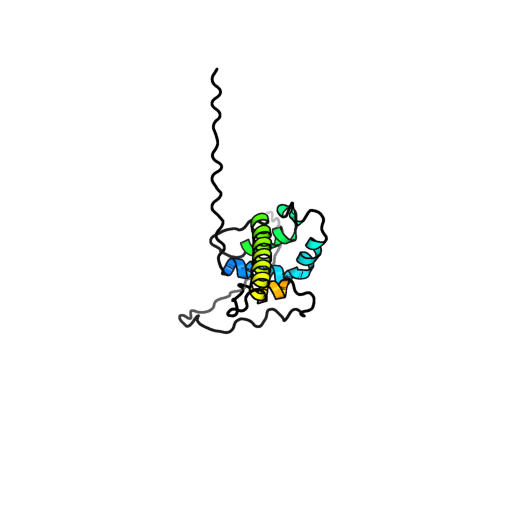.616 5.336 1.00 93.50 84 LEU A CA 1
ATOM 694 C C . LEU A 1 84 ? -1.959 5.295 6.833 1.00 93.50 84 LEU A C 1
ATOM 696 O O . LEU A 1 84 ? -2.961 5.418 7.533 1.00 93.50 84 LEU A O 1
ATOM 700 N N . VAL A 1 85 ? -0.766 4.967 7.334 1.00 91.31 85 VAL A N 1
ATOM 701 C CA . VAL A 1 85 ? -0.539 4.678 8.758 1.00 91.31 85 VAL A CA 1
ATOM 702 C C . VAL A 1 85 ? -0.776 5.910 9.632 1.00 91.31 85 VAL A C 1
ATOM 704 O O . VAL A 1 85 ? -1.393 5.798 10.691 1.00 91.31 85 VAL A O 1
ATOM 707 N N . ASP A 1 86 ? -0.299 7.082 9.211 1.00 91.00 86 ASP A N 1
ATOM 708 C CA . ASP A 1 86 ? -0.484 8.327 9.961 1.00 91.00 86 ASP A CA 1
ATOM 709 C C . ASP A 1 86 ? -1.972 8.702 10.033 1.00 91.00 86 ASP A C 1
ATOM 711 O O . ASP A 1 86 ? -2.480 9.000 11.113 1.00 91.00 86 ASP A O 1
ATOM 715 N N . ASN A 1 87 ? -2.698 8.590 8.916 1.00 91.75 87 ASN A N 1
ATOM 716 C CA . ASN A 1 87 ? -4.139 8.835 8.874 1.00 91.75 87 ASN A CA 1
ATOM 717 C C . ASN A 1 87 ? -4.914 7.850 9.770 1.00 91.75 87 ASN A C 1
ATOM 719 O O . ASN A 1 87 ? -5.752 8.268 10.569 1.00 91.75 87 ASN A O 1
ATOM 723 N N . TYR A 1 88 ? -4.578 6.559 9.706 1.00 91.81 88 TYR A N 1
ATOM 724 C CA . TYR A 1 88 ? -5.144 5.537 10.588 1.00 91.81 88 TYR A CA 1
ATOM 725 C C . TYR A 1 88 ? -4.967 5.896 12.072 1.00 91.81 88 TYR A C 1
ATOM 727 O O . TYR A 1 88 ? -5.935 5.901 12.834 1.00 91.81 88 TYR A O 1
ATOM 735 N N . LYS A 1 89 ? -3.748 6.268 12.483 1.00 90.25 89 LYS A N 1
ATOM 736 C CA . LYS A 1 89 ? -3.456 6.663 13.870 1.00 90.25 89 LYS A CA 1
ATOM 737 C C . LYS A 1 89 ? -4.220 7.915 14.296 1.00 90.25 89 LYS A C 1
ATOM 739 O O . LYS A 1 89 ? -4.701 7.961 15.428 1.00 90.25 89 LYS A O 1
ATOM 744 N N . SER A 1 90 ? -4.334 8.909 13.416 1.00 90.19 90 SER A N 1
ATOM 745 C CA . SER A 1 90 ? -5.110 10.124 13.677 1.00 90.19 90 SER A CA 1
ATOM 746 C C . SER A 1 90 ? -6.590 9.811 13.894 1.00 90.19 90 SER A C 1
ATOM 748 O O . SER A 1 90 ? -7.135 10.177 14.935 1.00 90.19 90 SER A O 1
ATOM 750 N N . GLN A 1 91 ? -7.212 9.053 12.986 1.00 88.88 91 GLN A N 1
ATOM 751 C CA . GLN A 1 91 ? -8.616 8.647 13.117 1.00 88.88 91 GLN A CA 1
ATOM 752 C C . GLN A 1 91 ? -8.856 7.794 14.371 1.00 88.88 91 GLN A C 1
ATOM 754 O O . GLN A 1 91 ? -9.849 7.987 15.069 1.00 88.88 91 GLN A O 1
ATOM 759 N N . LEU A 1 92 ? -7.922 6.900 14.711 1.00 87.38 92 LEU A N 1
ATOM 760 C CA . LEU A 1 92 ? -7.991 6.086 15.928 1.00 87.38 92 LEU A CA 1
ATOM 761 C C . LEU A 1 92 ? -7.890 6.929 17.212 1.00 87.38 92 LEU A C 1
ATOM 763 O O . LEU A 1 92 ? -8.484 6.594 18.237 1.00 87.38 92 LEU A O 1
ATOM 767 N N . ALA A 1 93 ? -7.113 8.013 17.197 1.00 86.50 93 ALA A N 1
ATOM 768 C CA . ALA A 1 93 ? -7.016 8.926 18.333 1.00 86.50 93 ALA A CA 1
ATOM 769 C C . ALA A 1 93 ? -8.283 9.783 18.487 1.00 86.50 93 ALA A C 1
ATOM 771 O O . ALA A 1 93 ? -8.713 10.048 19.610 1.00 86.50 93 ALA A O 1
ATOM 772 N N . GLU A 1 94 ? -8.885 10.201 17.375 1.00 85.12 94 GLU A N 1
ATOM 773 C CA . GLU A 1 94 ? -10.143 10.953 17.354 1.00 85.12 94 GLU A CA 1
ATOM 774 C C . GLU A 1 94 ? -11.333 10.090 17.782 1.00 85.12 94 GLU A C 1
ATOM 776 O O . GLU A 1 94 ? -12.150 10.535 18.592 1.00 85.12 94 GLU A O 1
ATOM 781 N N . SER A 1 95 ? -11.390 8.828 17.344 1.00 82.38 95 SER A N 1
ATOM 782 C CA . SER A 1 95 ? -12.462 7.900 17.721 1.00 82.38 95 SER A CA 1
ATOM 783 C C . SER A 1 95 ? -12.507 7.625 19.227 1.00 82.38 95 SER A C 1
ATOM 785 O O . SER A 1 95 ? -13.575 7.372 19.767 1.00 82.38 95 SER A O 1
ATOM 787 N N . LYS A 1 96 ? -11.366 7.710 19.925 1.00 80.38 96 LYS A N 1
ATOM 788 C CA . LYS A 1 96 ? -11.286 7.571 21.392 1.00 80.38 96 LYS A CA 1
ATOM 789 C C . LYS A 1 96 ? -11.756 8.812 22.153 1.00 80.38 96 LYS A C 1
ATOM 791 O O . LYS A 1 96 ? -12.085 8.708 23.329 1.00 80.38 96 LYS A O 1
ATOM 796 N N . LYS A 1 97 ? -11.726 9.986 21.518 1.00 78.50 97 LYS A N 1
ATOM 797 C CA . LYS A 1 97 ? -12.123 11.269 22.125 1.00 78.50 97 LYS A CA 1
ATOM 798 C C . LYS A 1 97 ? -13.591 11.599 21.876 1.00 78.50 97 LYS A C 1
ATOM 800 O O . LYS A 1 97 ? -14.184 12.365 22.629 1.00 78.50 97 LYS A O 1
ATOM 805 N N . SER A 1 98 ? -14.158 11.049 20.810 1.00 66.69 98 SER A N 1
ATOM 806 C CA . SER A 1 98 ? -15.561 11.216 20.466 1.00 66.69 98 SER A CA 1
ATOM 807 C C . SER A 1 98 ? -16.430 10.350 21.382 1.00 66.69 98 SER A C 1
ATOM 809 O O . SER A 1 98 ? -16.406 9.130 21.287 1.00 66.69 98 SER A O 1
ATOM 811 N N . GLY A 1 99 ? -17.245 10.978 22.236 1.00 67.12 99 GLY A N 1
ATOM 812 C CA . GLY A 1 99 ? -18.426 10.331 22.832 1.00 67.12 99 GLY A CA 1
ATOM 813 C C . GLY A 1 99 ? -19.594 10.189 21.841 1.00 67.12 99 GLY A C 1
ATOM 814 O O . GLY A 1 99 ? -20.711 9.882 22.246 1.00 67.12 99 GLY A O 1
ATOM 815 N N . GLY A 1 100 ? -19.355 10.496 20.562 1.00 69.81 100 GLY A N 1
ATOM 816 C CA . GLY A 1 100 ? -20.322 10.412 19.477 1.00 69.81 100 GLY A CA 1
ATOM 817 C C . GLY A 1 100 ? -20.336 9.048 18.776 1.00 69.81 100 GLY A C 1
ATOM 818 O O . GLY A 1 100 ? -19.690 8.101 19.226 1.00 69.81 100 GLY A O 1
ATOM 819 N N . PRO A 1 101 ? -21.079 8.937 17.661 1.00 67.06 101 PRO A N 1
ATOM 820 C CA . PRO A 1 101 ? -21.240 7.686 16.928 1.00 67.06 101 PRO A CA 1
ATOM 821 C C . PRO A 1 101 ? -19.902 7.089 16.458 1.00 67.06 101 PRO A C 1
ATOM 823 O O . PRO A 1 101 ? -18.963 7.847 16.186 1.00 67.06 101 PRO A O 1
ATOM 826 N N . PRO A 1 102 ? -19.809 5.752 16.309 1.00 69.06 102 PRO A N 1
ATOM 827 C CA . PRO A 1 102 ? -18.601 5.092 15.824 1.00 69.06 102 PRO A CA 1
ATOM 828 C C . PRO A 1 102 ? -18.131 5.658 14.478 1.00 69.06 102 PRO A C 1
ATOM 830 O O . PRO A 1 102 ? -18.870 5.659 13.494 1.00 69.06 102 PRO A O 1
ATOM 833 N N . ILE A 1 103 ? -16.880 6.117 14.427 1.00 76.75 103 ILE A N 1
ATOM 834 C CA . ILE A 1 103 ? -16.248 6.582 13.189 1.00 76.75 103 ILE A CA 1
ATOM 835 C C . ILE A 1 103 ? -15.744 5.357 12.422 1.00 76.75 103 ILE A C 1
ATOM 837 O O . ILE A 1 103 ? -15.033 4.517 12.976 1.00 76.75 103 ILE A O 1
ATOM 841 N N . THR A 1 104 ? -16.095 5.258 11.139 1.00 80.06 104 THR A N 1
ATOM 842 C CA . THR A 1 104 ? -15.562 4.213 10.255 1.00 80.06 104 THR A CA 1
ATOM 843 C C . THR A 1 104 ? -14.157 4.603 9.809 1.00 80.06 104 THR A C 1
ATOM 845 O O . THR A 1 104 ? -13.987 5.583 9.087 1.00 80.06 104 THR A O 1
ATOM 848 N N . ILE A 1 105 ? -13.153 3.840 10.242 1.00 85.56 105 ILE A N 1
ATOM 849 C CA . ILE A 1 105 ? -11.751 4.073 9.887 1.00 85.56 105 ILE A CA 1
ATOM 850 C C . ILE A 1 105 ? -11.431 3.302 8.607 1.00 85.56 105 ILE A C 1
ATOM 852 O O . ILE A 1 105 ? -11.538 2.077 8.575 1.00 85.56 105 ILE A O 1
ATOM 856 N N . GLN A 1 106 ? -11.034 4.011 7.549 1.00 89.19 106 GLN A N 1
ATOM 857 C CA . GLN A 1 106 ? -10.681 3.366 6.281 1.00 89.19 106 GLN A CA 1
ATOM 858 C C . GLN A 1 106 ? -9.465 2.449 6.427 1.00 89.19 106 GLN A C 1
ATOM 860 O O . GLN A 1 106 ? -8.474 2.824 7.056 1.00 89.19 106 GLN A O 1
ATOM 865 N N . TYR A 1 107 ? -9.539 1.286 5.775 1.00 91.56 107 TYR A N 1
ATOM 866 C CA . TYR A 1 107 ? -8.479 0.273 5.719 1.00 91.56 107 TYR A CA 1
ATOM 867 C C . TYR A 1 107 ? -7.983 -0.196 7.091 1.00 91.56 107 TYR A C 1
ATOM 869 O O . TYR A 1 107 ? -6.818 -0.566 7.249 1.00 91.56 107 TYR A O 1
ATOM 877 N N . LYS A 1 108 ? -8.841 -0.105 8.114 1.00 90.25 108 LYS A N 1
ATOM 878 C CA . LYS A 1 108 ? -8.482 -0.448 9.488 1.00 90.25 108 LYS A CA 1
ATOM 879 C C . LYS A 1 108 ? -7.938 -1.871 9.573 1.00 90.25 108 LYS A C 1
ATOM 881 O O . LYS A 1 108 ? -6.860 -2.062 10.119 1.00 90.25 108 LYS A O 1
ATOM 886 N N . GLU A 1 109 ? -8.674 -2.838 9.036 1.00 91.31 109 GLU A N 1
ATOM 887 C CA . GLU A 1 109 ? -8.334 -4.256 9.156 1.00 91.31 109 GLU A CA 1
ATOM 888 C C . GLU A 1 109 ? -7.043 -4.597 8.410 1.00 91.31 109 GLU A C 1
ATOM 890 O O . GLU A 1 109 ? -6.203 -5.319 8.940 1.00 91.31 109 GLU A O 1
ATOM 895 N N . GLU A 1 110 ? -6.839 -4.042 7.216 1.00 93.94 110 GLU A N 1
ATOM 896 C CA . GLU A 1 110 ? -5.634 -4.265 6.419 1.00 93.94 110 GLU A CA 1
ATOM 897 C C . GLU A 1 110 ? -4.403 -3.636 7.078 1.00 93.94 110 GLU A C 1
ATOM 899 O O . GLU A 1 110 ? -3.346 -4.264 7.152 1.00 93.94 110 GLU A O 1
ATOM 904 N N . ILE A 1 111 ? -4.533 -2.410 7.599 1.00 92.06 111 ILE A N 1
ATOM 905 C CA . ILE A 1 111 ? -3.443 -1.731 8.308 1.00 92.06 111 ILE A CA 1
ATOM 906 C C . ILE A 1 111 ? -3.124 -2.462 9.614 1.00 92.06 111 ILE A C 1
ATOM 908 O O . ILE A 1 111 ? -1.947 -2.672 9.910 1.00 92.06 111 ILE A O 1
ATOM 912 N N . GLU A 1 112 ? -4.135 -2.875 10.380 1.00 92.00 112 GLU A N 1
ATOM 913 C CA . GLU A 1 112 ? -3.941 -3.690 11.581 1.00 92.00 112 GLU A CA 1
ATOM 914 C C . GLU A 1 112 ? -3.269 -5.019 11.229 1.00 92.00 112 GLU A C 1
ATOM 916 O O . GLU A 1 112 ? -2.260 -5.334 11.839 1.00 92.00 112 GLU A O 1
ATOM 921 N N . ALA A 1 113 ? -3.706 -5.744 10.197 1.00 91.50 113 ALA A N 1
ATOM 922 C CA . ALA A 1 113 ? -3.093 -7.017 9.801 1.00 91.50 113 ALA A CA 1
ATOM 923 C C . ALA A 1 113 ? -1.605 -6.896 9.417 1.00 91.50 113 ALA A C 1
ATOM 925 O O . ALA A 1 113 ? -0.831 -7.827 9.643 1.00 91.50 113 ALA A O 1
ATOM 926 N N . ILE A 1 114 ? -1.198 -5.757 8.849 1.00 91.56 114 ILE A N 1
ATOM 927 C CA . ILE A 1 114 ? 0.204 -5.477 8.506 1.00 91.56 114 ILE A CA 1
ATOM 928 C C . ILE A 1 114 ? 1.011 -5.042 9.742 1.00 91.56 114 ILE A C 1
ATOM 930 O O . ILE A 1 114 ? 2.206 -5.328 9.832 1.00 91.56 114 ILE A O 1
ATOM 934 N N . LEU A 1 115 ? 0.394 -4.313 10.679 1.00 87.56 115 LEU A N 1
ATOM 935 C 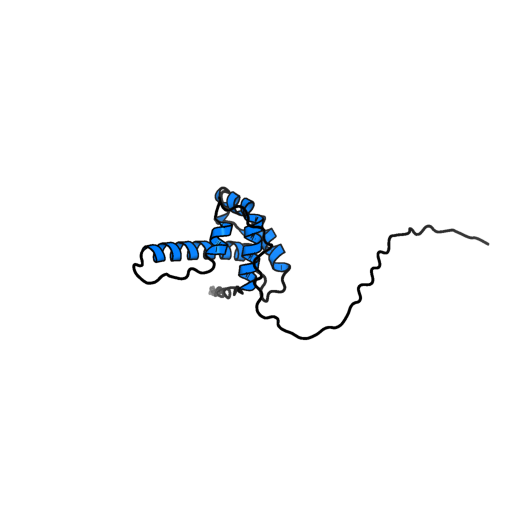CA . LEU A 1 115 ? 1.063 -3.777 11.871 1.00 87.56 115 LEU A CA 1
ATOM 936 C C . LEU A 1 115 ? 1.059 -4.731 13.073 1.00 87.56 115 LEU A C 1
ATOM 938 O O . LEU A 1 115 ? 1.906 -4.567 13.957 1.00 87.56 115 LEU A O 1
ATOM 942 N N . ASP A 1 116 ? 0.105 -5.656 13.128 1.00 82.94 116 ASP A N 1
ATOM 943 C CA . ASP A 1 116 ? -0.108 -6.583 14.230 1.00 82.94 116 ASP A CA 1
ATOM 944 C C . ASP A 1 116 ? 1.000 -7.639 14.256 1.00 82.94 116 ASP A C 1
ATOM 946 O O . ASP A 1 116 ? 1.308 -8.309 13.263 1.00 82.94 116 ASP A O 1
ATOM 950 N N . LYS A 1 117 ? 1.620 -7.750 15.429 1.00 65.50 117 LYS A N 1
ATOM 951 C CA . LYS A 1 117 ? 2.735 -8.655 15.693 1.00 65.50 117 LYS A CA 1
ATOM 952 C C . LYS A 1 117 ? 2.259 -10.073 15.992 1.00 65.50 117 LYS A C 1
ATOM 954 O O . LYS A 1 117 ? 3.002 -11.014 15.726 1.00 65.50 117 LYS A O 1
ATOM 959 N N . ASP A 1 118 ? 1.030 -10.218 16.489 1.00 57.09 118 ASP A N 1
ATOM 960 C CA . ASP A 1 118 ? 0.568 -11.449 17.135 1.00 57.09 118 ASP A CA 1
ATOM 961 C C . ASP A 1 118 ? -0.533 -12.172 16.357 1.00 57.09 118 ASP A C 1
ATOM 963 O O . ASP A 1 118 ? -0.879 -13.305 16.695 1.00 57.09 118 ASP A O 1
ATOM 967 N N . ARG A 1 119 ? -1.064 -11.579 15.278 1.00 48.91 119 ARG A N 1
ATOM 968 C CA . ARG A 1 119 ? -1.991 -12.291 14.396 1.00 48.91 119 ARG A CA 1
ATOM 969 C C . ARG A 1 119 ? -1.204 -13.320 13.581 1.00 48.91 119 ARG A C 1
ATOM 971 O O . ARG A 1 119 ? -0.372 -12.924 12.749 1.00 48.91 119 ARG A O 1
ATOM 978 N N . PRO A 1 120 ? -1.462 -14.632 13.754 1.00 45.50 120 PRO A N 1
ATOM 979 C CA . PRO A 1 120 ? -0.993 -15.614 12.794 1.00 45.50 120 PRO A CA 1
ATOM 980 C C . PRO A 1 120 ? -1.523 -15.157 11.441 1.00 45.50 120 PRO A C 1
ATOM 982 O O . PRO A 1 120 ? -2.695 -14.787 11.339 1.00 45.50 120 PRO A O 1
ATOM 985 N N . THR A 1 121 ? -0.656 -15.107 10.435 1.00 45.69 121 THR A N 1
ATOM 986 C CA . THR A 1 121 ? -1.036 -14.870 9.045 1.00 45.69 121 THR A CA 1
ATOM 987 C C . THR A 1 121 ? -2.168 -15.835 8.709 1.00 45.69 121 THR A C 1
ATOM 989 O O . THR A 1 121 ? -1.935 -17.011 8.439 1.00 45.69 121 THR A O 1
ATOM 992 N N . LEU A 1 122 ? -3.414 -15.358 8.787 1.00 46.19 122 LEU A N 1
ATOM 993 C CA . LEU A 1 122 ? -4.544 -16.062 8.216 1.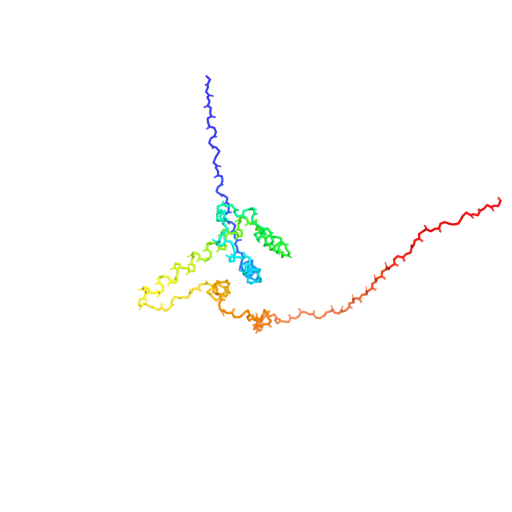00 46.19 122 LEU A CA 1
ATOM 994 C C . LEU A 1 122 ? -4.266 -16.041 6.722 1.00 46.19 122 LEU A C 1
ATOM 996 O O . LEU A 1 122 ? -4.269 -14.986 6.092 1.00 46.19 122 LEU A O 1
ATOM 1000 N N . ASN A 1 123 ? -3.841 -17.205 6.241 1.00 43.22 123 ASN A N 1
ATOM 1001 C CA . ASN A 1 123 ? -3.749 -17.600 4.850 1.00 43.22 123 ASN A CA 1
ATOM 1002 C C . ASN A 1 123 ? -4.466 -16.631 3.879 1.00 43.22 123 ASN A C 1
ATOM 1004 O O . ASN A 1 123 ? -5.672 -16.414 3.994 1.00 43.22 123 ASN A O 1
ATOM 1008 N N . PRO A 1 124 ? -3.799 -16.123 2.834 1.00 47.97 124 PRO A N 1
ATOM 1009 C CA . PRO A 1 124 ? -4.441 -15.265 1.834 1.00 47.97 124 PRO A CA 1
ATOM 1010 C C . PRO A 1 124 ? -5.394 -16.031 0.885 1.00 47.97 124 PRO A C 1
ATOM 1012 O O . PRO A 1 124 ? -5.493 -15.707 -0.293 1.00 47.97 124 PRO A O 1
ATOM 1015 N N . LYS A 1 125 ? -6.108 -17.065 1.357 1.00 44.78 125 LYS A N 1
ATOM 1016 C CA . LYS A 1 125 ? -7.005 -17.901 0.536 1.00 44.78 125 LYS A CA 1
ATOM 1017 C C . LYS A 1 125 ? -8.499 -17.760 0.821 1.00 44.78 125 LYS A C 1
ATOM 1019 O O . LYS A 1 125 ? -9.280 -18.476 0.205 1.00 44.78 125 LYS A O 1
ATOM 1024 N N . SER A 1 126 ? -8.932 -16.836 1.670 1.00 51.16 126 SER A N 1
ATOM 1025 C CA . SER A 1 126 ? -10.371 -16.617 1.859 1.00 51.16 126 SER A CA 1
ATOM 1026 C C . SER A 1 126 ? -10.697 -15.159 2.155 1.00 51.16 126 SER A C 1
ATOM 1028 O O . SER A 1 126 ? -10.931 -14.793 3.299 1.00 51.16 126 SER A O 1
ATOM 1030 N N . CYS A 1 127 ? -10.705 -14.333 1.112 1.00 45.09 127 CYS A N 1
ATOM 1031 C CA . CYS A 1 127 ? -11.533 -13.127 1.055 1.00 45.09 127 CYS A CA 1
ATOM 1032 C C . CYS A 1 127 ? -11.778 -12.764 -0.414 1.00 45.09 127 CYS A C 1
ATOM 1034 O O . CYS A 1 127 ? -11.355 -11.730 -0.920 1.00 45.09 127 CYS A O 1
ATOM 1036 N N . ILE A 1 128 ? -12.438 -13.680 -1.115 1.00 39.12 128 ILE A N 1
ATOM 1037 C CA . ILE A 1 128 ? -13.318 -13.307 -2.217 1.00 39.12 128 ILE A CA 1
ATOM 1038 C C . ILE A 1 128 ? -14.668 -13.858 -1.788 1.00 39.12 128 ILE A C 1
ATOM 1040 O O . ILE A 1 128 ? -15.009 -14.996 -2.102 1.00 39.12 128 ILE A O 1
ATOM 1044 N N . ASP A 1 129 ? -15.378 -13.086 -0.965 1.00 36.16 129 ASP A N 1
ATOM 1045 C CA . ASP A 1 129 ? -16.813 -13.292 -0.898 1.00 36.16 129 ASP A CA 1
ATOM 1046 C C . ASP A 1 129 ? -17.381 -12.808 -2.229 1.00 36.16 129 ASP A C 1
ATOM 1048 O O . ASP A 1 129 ? -17.038 -11.739 -2.746 1.00 36.16 129 ASP A O 1
ATOM 1052 N N . SER A 1 130 ? -18.131 -13.700 -2.844 1.00 52.28 130 SER A N 1
ATOM 1053 C CA . SER A 1 130 ? -18.620 -13.566 -4.199 1.00 52.28 130 SER A CA 1
ATOM 1054 C C . SER A 1 130 ? -19.728 -12.527 -4.229 1.00 52.28 130 SER A C 1
ATOM 1056 O O . SER A 1 130 ? -20.782 -12.747 -3.644 1.00 52.28 130 SER A O 1
ATOM 1058 N N . SER A 1 131 ? -19.547 -11.442 -4.980 1.00 49.06 131 SER A N 1
ATOM 1059 C CA . SER A 1 131 ? -20.686 -10.762 -5.594 1.00 49.06 131 SER A CA 1
ATOM 1060 C C . SER A 1 131 ? -20.266 -9.972 -6.832 1.00 49.06 131 SER A C 1
ATOM 1062 O O . SER A 1 131 ? -19.416 -9.090 -6.773 1.00 49.06 131 SER A O 1
ATOM 1064 N N . GLU A 1 132 ? -20.911 -10.330 -7.942 1.00 46.34 132 GLU A N 1
ATOM 1065 C CA . GLU A 1 132 ? -21.037 -9.575 -9.193 1.00 46.34 132 GLU A CA 1
ATOM 1066 C C . GLU A 1 132 ? -19.810 -9.455 -10.112 1.00 46.34 132 GLU A C 1
ATOM 1068 O O . GLU A 1 132 ? -19.369 -8.375 -10.483 1.00 46.34 132 GLU A O 1
ATOM 1073 N N . PHE A 1 133 ? -19.397 -10.591 -10.676 1.00 42.69 133 PHE A N 1
ATOM 1074 C CA . PHE A 1 133 ? -19.232 -10.645 -12.136 1.00 42.69 133 PHE A CA 1
ATOM 1075 C C . PHE A 1 133 ? -20.149 -11.736 -12.693 1.00 42.69 133 PHE A C 1
ATOM 1077 O O . PHE A 1 133 ? -19.737 -12.844 -13.028 1.00 42.69 133 PHE A O 1
ATOM 1084 N N . SER A 1 134 ? -21.445 -11.417 -12.724 1.00 39.97 134 SER A N 1
ATOM 1085 C CA . SER A 1 134 ? -22.455 -12.233 -13.388 1.00 39.97 134 SER A CA 1
ATOM 1086 C C . SER A 1 134 ? -22.461 -11.955 -14.894 1.00 39.97 134 SER A C 1
ATOM 1088 O O . SER A 1 134 ? -22.922 -10.918 -15.363 1.00 39.97 134 SER A O 1
ATOM 1090 N N . SER A 1 135 ? -22.022 -12.983 -15.617 1.00 41.12 135 SER A N 1
ATOM 1091 C CA . SER A 1 135 ? -22.472 -13.430 -16.938 1.00 41.12 135 SER A CA 1
ATOM 1092 C C . SER A 1 135 ? -21.893 -12.807 -18.218 1.00 41.12 135 SER A C 1
ATOM 1094 O O . SER A 1 135 ? -21.852 -11.593 -18.412 1.00 41.12 135 SER A O 1
ATOM 1096 N N . ARG A 1 136 ? -21.662 -13.752 -19.150 1.00 38.25 136 ARG A N 1
ATOM 1097 C CA . ARG A 1 136 ? -21.474 -13.654 -20.608 1.00 38.25 136 ARG A CA 1
ATOM 1098 C C . ARG A 1 136 ? -20.001 -13.474 -20.999 1.00 38.25 136 ARG A C 1
ATOM 1100 O O . ARG A 1 136 ? -19.442 -12.416 -20.783 1.00 38.25 136 ARG A O 1
ATOM 1107 N N . ASN A 1 137 ? -19.311 -14.446 -21.593 1.00 39.97 137 ASN A N 1
ATOM 1108 C CA . ASN A 1 137 ? -19.726 -15.511 -22.508 1.00 39.97 137 ASN A CA 1
ATOM 1109 C C . ASN A 1 137 ? -18.567 -16.507 -22.728 1.00 39.97 137 ASN A C 1
ATOM 1111 O O . ASN A 1 137 ? -17.404 -16.131 -22.823 1.00 39.97 137 ASN A O 1
ATOM 1115 N N . GLU A 1 138 ? -18.928 -17.779 -22.845 1.00 54.00 138 GLU A N 1
ATOM 1116 C CA . GLU A 1 138 ? -18.073 -18.931 -23.132 1.00 54.00 138 GLU A CA 1
ATOM 1117 C C . GLU A 1 138 ? -17.605 -18.914 -24.593 1.00 54.00 138 GLU A C 1
ATOM 1119 O O . GLU A 1 138 ? -18.469 -18.849 -25.466 1.00 54.00 138 GLU A O 1
ATOM 1124 N N . LYS A 1 139 ? -16.284 -18.993 -24.846 1.00 48.31 139 LYS A N 1
ATOM 1125 C CA . LYS A 1 139 ? -15.621 -19.575 -26.045 1.00 48.31 139 LYS A CA 1
ATOM 1126 C C . LYS A 1 139 ? -14.192 -19.970 -25.635 1.00 48.31 139 LYS A C 1
ATOM 1128 O O . LYS A 1 139 ? -13.342 -19.110 -25.456 1.00 48.31 139 LYS A O 1
ATOM 1133 N N . GLU A 1 140 ? -14.013 -21.171 -25.103 1.00 44.50 140 GLU A N 1
ATOM 1134 C CA . GLU A 1 140 ? -13.573 -22.366 -25.837 1.00 44.50 140 GLU A CA 1
ATOM 1135 C C . GLU A 1 140 ? -12.049 -22.407 -26.066 1.00 44.50 140 GLU A C 1
ATOM 1137 O O . GLU A 1 140 ? -11.475 -21.693 -26.881 1.00 44.50 140 GLU A O 1
ATOM 1142 N N . LEU A 1 141 ? -11.434 -23.243 -25.224 1.00 49.47 141 LEU A N 1
ATOM 1143 C CA . LEU A 1 141 ? -10.170 -23.971 -25.340 1.00 49.47 141 LEU A CA 1
ATOM 1144 C C . LEU A 1 141 ? -9.388 -23.830 -26.658 1.00 49.47 141 LEU A C 1
ATOM 1146 O O . LEU A 1 141 ? -9.844 -24.286 -27.702 1.00 49.47 141 LEU A O 1
ATOM 1150 N N . ASN A 1 142 ? -8.117 -23.421 -26.551 1.00 41.16 142 ASN A N 1
ATOM 1151 C CA . ASN A 1 142 ? -7.025 -24.265 -27.049 1.00 41.16 142 ASN A CA 1
ATOM 1152 C C . ASN A 1 142 ? -5.669 -23.857 -26.444 1.00 41.16 142 ASN A C 1
ATOM 1154 O O . ASN A 1 142 ? -5.075 -22.853 -26.831 1.00 41.16 142 ASN A O 1
ATOM 1158 N N . PHE A 1 143 ? -5.165 -24.655 -25.502 1.00 42.81 143 PHE A N 1
ATOM 1159 C CA . PHE A 1 143 ? -3.739 -24.694 -25.188 1.00 42.81 143 PHE A CA 1
ATOM 1160 C C . PHE A 1 143 ? -3.139 -25.816 -26.031 1.00 42.81 143 PHE A C 1
ATOM 1162 O O . PHE A 1 143 ? -3.417 -26.982 -25.766 1.00 42.81 143 PHE A O 1
ATOM 1169 N N . GLN A 1 144 ? -2.316 -25.476 -27.024 1.00 41.66 144 GLN A N 1
ATOM 1170 C CA . GLN A 1 144 ? -1.378 -26.438 -27.590 1.00 41.66 144 GLN A CA 1
ATOM 1171 C C . GLN A 1 144 ? 0.026 -26.093 -27.101 1.00 41.66 144 GLN A C 1
ATOM 1173 O O . GLN A 1 144 ? 0.676 -25.150 -27.548 1.00 41.66 144 GLN A O 1
ATOM 1178 N N . GLU A 1 145 ? 0.436 -26.888 -26.125 1.00 44.25 145 GLU A N 1
ATOM 1179 C CA . GLU A 1 145 ? 1.798 -27.149 -25.701 1.00 44.25 145 GLU A CA 1
ATOM 1180 C C . GLU A 1 145 ? 2.711 -27.398 -26.916 1.00 44.25 145 GLU A C 1
ATOM 1182 O O . GLU A 1 145 ? 2.448 -28.256 -27.764 1.00 44.25 145 GLU A O 1
ATOM 1187 N N . ASN A 1 146 ? 3.807 -26.648 -27.019 1.00 42.22 146 ASN A N 1
ATOM 1188 C CA . ASN A 1 146 ? 4.961 -27.104 -27.784 1.00 42.22 146 ASN A CA 1
ATOM 1189 C C . ASN A 1 146 ? 6.245 -26.728 -27.050 1.00 42.22 146 ASN A C 1
ATOM 1191 O O . ASN A 1 146 ? 6.821 -25.652 -27.210 1.00 42.22 146 ASN A O 1
ATOM 1195 N N . LEU A 1 147 ? 6.654 -27.660 -26.195 1.00 44.06 147 LEU A N 1
ATOM 1196 C CA . LEU A 1 147 ? 7.996 -27.772 -25.663 1.00 44.06 147 LEU A CA 1
ATOM 1197 C C . LEU A 1 147 ? 8.899 -28.265 -26.807 1.00 44.06 147 LEU A C 1
ATOM 1199 O O . LEU A 1 147 ? 8.912 -29.453 -27.113 1.00 44.06 147 LEU A O 1
ATOM 1203 N N . SER A 1 148 ? 9.634 -27.369 -27.469 1.00 42.25 148 SER A N 1
ATOM 1204 C CA . SER A 1 148 ? 10.666 -27.784 -28.426 1.00 42.25 148 SER A CA 1
ATOM 1205 C C . SER A 1 148 ? 12.029 -27.743 -27.742 1.00 42.25 148 SER A C 1
ATOM 1207 O O . SER A 1 148 ? 12.728 -26.729 -27.734 1.00 42.25 148 SER A O 1
ATOM 1209 N N . GLU A 1 149 ? 12.404 -28.873 -27.147 1.00 41.81 149 GLU A N 1
ATOM 1210 C CA . GLU A 1 149 ? 13.785 -29.153 -26.775 1.00 41.81 149 GLU A CA 1
ATOM 1211 C C . GLU A 1 149 ? 14.647 -29.341 -28.035 1.00 41.81 149 GLU A C 1
ATOM 1213 O O . GLU A 1 149 ? 14.371 -30.173 -28.893 1.00 41.81 149 GLU A O 1
ATOM 1218 N N . LYS A 1 150 ? 15.689 -28.505 -28.113 1.00 50.41 150 LYS A N 1
ATOM 1219 C CA . LYS A 1 150 ? 17.050 -28.730 -28.635 1.00 50.41 150 LYS A CA 1
ATOM 1220 C C . LYS A 1 150 ? 17.250 -29.934 -29.565 1.00 50.41 150 LYS A C 1
ATOM 1222 O O . LYS A 1 150 ? 17.120 -31.053 -29.089 1.00 50.41 150 LYS A O 1
ATOM 1227 N N . LYS A 1 151 ? 17.878 -29.719 -30.734 1.00 52.28 151 LYS A N 1
ATOM 1228 C CA . LYS A 1 151 ? 19.073 -30.494 -31.141 1.00 52.28 151 LYS A CA 1
ATOM 1229 C C . LYS A 1 151 ? 20.069 -29.670 -31.959 1.00 52.28 151 LYS A C 1
ATOM 1231 O O . LYS A 1 151 ? 19.703 -28.780 -32.715 1.00 52.28 151 LYS A O 1
ATOM 1236 N N . GLN A 1 152 ? 21.333 -29.979 -31.682 1.00 47.47 152 GLN A N 1
ATOM 1237 C CA . GLN A 1 152 ? 22.572 -29.391 -32.173 1.00 47.47 152 GLN A CA 1
ATOM 1238 C C . GLN A 1 152 ? 22.743 -29.570 -33.682 1.00 47.47 152 GLN A C 1
ATOM 1240 O O . GLN A 1 152 ? 22.400 -30.611 -34.239 1.00 47.47 152 GLN A O 1
ATOM 1245 N N . THR A 1 153 ? 23.333 -28.560 -34.311 1.00 41.00 153 THR A N 1
ATOM 1246 C CA . THR A 1 153 ? 23.786 -28.591 -35.698 1.00 41.00 153 THR A CA 1
ATOM 1247 C C . THR A 1 153 ? 25.215 -29.131 -35.726 1.00 41.00 153 THR A C 1
ATOM 1249 O O . THR A 1 153 ? 26.147 -28.409 -35.384 1.00 41.00 153 THR A O 1
ATOM 1252 N N . GLU A 1 154 ? 25.394 -30.387 -36.129 1.00 51.94 154 GLU A N 1
ATOM 1253 C CA . GLU A 1 154 ? 26.687 -30.907 -36.587 1.00 51.94 154 GLU A CA 1
ATOM 1254 C C . GLU A 1 154 ? 26.569 -31.276 -38.072 1.00 51.94 154 GLU A C 1
ATOM 1256 O O . GLU A 1 154 ? 25.709 -32.048 -38.493 1.00 51.94 154 GLU A O 1
ATOM 1261 N N . THR A 1 155 ? 27.412 -30.632 -38.872 1.00 56.94 155 THR A N 1
ATOM 1262 C CA . THR A 1 155 ? 27.633 -30.825 -40.311 1.00 56.94 155 THR A CA 1
ATOM 1263 C C . THR A 1 155 ? 28.166 -32.217 -40.652 1.00 56.94 155 THR A C 1
ATOM 1265 O O . THR A 1 155 ? 29.034 -32.711 -39.934 1.00 56.94 155 THR A O 1
ATOM 1268 N N . PRO A 1 156 ? 27.845 -32.742 -41.848 1.00 56.81 156 PRO A N 1
ATOM 1269 C CA . PRO A 1 156 ? 28.769 -33.619 -42.555 1.00 56.81 156 PRO A CA 1
ATOM 1270 C C . PRO A 1 156 ? 29.162 -33.057 -43.931 1.00 56.81 156 PRO A C 1
ATOM 1272 O O . PRO A 1 156 ? 28.319 -32.758 -44.776 1.00 56.81 156 PRO A O 1
ATOM 1275 N N . CYS A 1 157 ? 30.476 -32.948 -44.153 1.00 46.38 157 CYS A N 1
ATOM 1276 C CA . CYS A 1 157 ? 31.092 -32.796 -45.469 1.00 46.38 157 CYS A CA 1
ATOM 1277 C C . CYS A 1 157 ? 30.781 -34.015 -46.348 1.00 46.38 157 CYS A C 1
ATOM 1279 O O . CYS A 1 157 ? 30.962 -35.147 -45.902 1.00 46.38 157 CYS A O 1
ATOM 1281 N N . VAL A 1 158 ? 30.429 -33.790 -47.616 1.00 60.53 158 VAL A N 1
ATOM 1282 C CA . VAL A 1 158 ? 30.530 -34.807 -48.673 1.00 60.53 158 VAL A CA 1
ATOM 1283 C C . VAL A 1 158 ? 31.133 -34.150 -49.914 1.00 60.53 158 VAL A C 1
ATOM 1285 O O . VAL A 1 158 ? 30.587 -33.184 -50.442 1.00 60.53 158 VAL A O 1
ATOM 1288 N N . ILE A 1 159 ? 32.282 -34.677 -50.333 1.00 50.09 159 ILE A N 1
ATOM 1289 C CA . ILE A 1 159 ? 32.974 -34.394 -51.596 1.00 50.09 159 ILE A CA 1
ATOM 1290 C C . ILE A 1 159 ? 32.565 -35.490 -52.591 1.00 50.09 159 ILE A C 1
ATOM 1292 O O . ILE A 1 159 ? 32.544 -36.660 -52.198 1.00 50.09 159 ILE A O 1
ATOM 1296 N N . PRO A 1 160 ? 32.279 -35.141 -53.851 1.00 65.75 160 PRO A N 1
ATOM 1297 C CA . PRO A 1 160 ? 32.573 -35.999 -55.001 1.00 65.75 160 PRO A CA 1
ATOM 1298 C C . PRO A 1 160 ? 33.814 -35.523 -55.763 1.00 65.75 160 PRO A C 1
ATOM 1300 O O . PRO A 1 160 ? 33.925 -34.300 -56.009 1.00 65.75 160 PRO A O 1
#

Foldseek 3Di:
DDDDDPPPPPDPPDPDDADPVNVVQLLVLLLVVLVLVVVCVVDPCCLVCQLPRVSLVVSQVSSVVDPDPDRAHSVNSSVVLVVLVVQQVVLVVVQVVDPDDHDDRPCNVSNCSSVPPPDDPPDPPDDPPDDDPDDDDDDDDDDDDDDDDDDDDDDDDDDD

Secondary structure (DSSP, 8-state):
--------------PPPPPHHHHHHHHHHHHHTHHHHHHTTTSTTTTT-GGG-HHHHHHHHHHHTS--SS---HHHHHHHHHHHHHHHHHHHHHHHH--SSPP--TTHHHHHHHH-SSS----TT-----------------------------------

Sequence (160 aa):
MEQTHKNVKKDRASRTKWSENAIKALFSFLLEHKNKLEELKYTRGATSNPGNIQLWKDAEAFLLTFNFENSYSNIQIANKWKNLVDNYKSQLAESKKSGGPPITIQYKEEIEAILDKDRPTLNPKSCIDSSEFSSRNEKELNFQENLSEKKQTETPCVIP